Protein AF-A0A7X6PMN6-F1 (afdb_monomer_lite)

Radius of gyration: 15.14 Å; chains: 1; bounding box: 39×18×37 Å

InterPro domains:
  IPR001854 Large ribosomal subunit protein uL29 [MF_00374] (1-47)
  IPR001854 Large ribosomal subunit protein uL29 [PF00831] (2-47)
  IPR001854 Large ribosomal subunit protein uL29 [TIGR00012] (3-47)
  IPR001854 Large ribosomal subunit protein uL29 [cd00427] (1-47)
  IPR036049 Large ribosomal subunit protein uL29 superfamily [G3DSA:1.10.287.310] (1-51)
  IPR036049 Large ribosomal subunit protein uL29 superfamily [SSF46561] (2-50)
  IPR050063 Universal ribosomal protein uL29 [PTHR10916] (2-50)

Organism: NCBI:txid1223514

Secondary structure (DSSP, 8-state):
-HHHHHHHHHHHHHHHHTTTTS--TTHHHHHHHHHHHHHHHHHHHHHHTT----TTS--

Structure (mmCIF, N/CA/C/O backbone):
data_AF-A0A7X6PMN6-F1
#
_entry.id   AF-A0A7X6PMN6-F1
#
loop_
_atom_site.group_PDB
_atom_site.id
_atom_site.type_symbol
_atom_site.label_atom_id
_atom_site.label_alt_id
_atom_site.label_comp_id
_atom_site.label_asym_id
_atom_site.label_entity_id
_atom_site.label_seq_id
_atom_site.pdbx_PDB_ins_code
_atom_site.Cartn_x
_atom_site.Cartn_y
_atom_site.Cartn_z
_atom_site.occupancy
_atom_site.B_iso_or_equiv
_atom_site.auth_seq_id
_atom_site.auth_comp_id
_atom_site.auth_asym_id
_atom_site.auth_atom_id
_atom_site.pdbx_PDB_model_num
ATOM 1 N N . MET A 1 1 ? -1.152 -5.365 9.730 1.00 64.31 1 MET A N 1
ATOM 2 C CA . MET A 1 1 ? -1.290 -4.454 8.564 1.00 64.31 1 MET A CA 1
ATOM 3 C C . MET A 1 1 ? 0.058 -3.941 8.092 1.00 64.31 1 MET A C 1
ATOM 5 O O . MET A 1 1 ? 0.239 -3.812 6.890 1.00 64.31 1 MET A O 1
ATOM 9 N N . GLU A 1 2 ? 1.000 -3.720 9.006 1.00 75.25 2 GLU A N 1
ATOM 10 C CA . GLU A 1 2 ? 2.355 -3.240 8.702 1.00 75.25 2 GLU A CA 1
ATOM 11 C C . GLU A 1 2 ? 3.111 -4.117 7.694 1.00 75.25 2 GLU A C 1
ATOM 13 O O . GLU A 1 2 ? 3.681 -3.579 6.752 1.00 75.25 2 GLU A O 1
ATOM 18 N N . ASN A 1 3 ? 3.017 -5.449 7.787 1.00 85.00 3 ASN A N 1
ATOM 19 C CA . ASN A 1 3 ? 3.678 -6.343 6.822 1.00 85.00 3 ASN A CA 1
ATOM 20 C C . ASN A 1 3 ? 3.195 -6.115 5.379 1.00 85.00 3 ASN A C 1
ATOM 22 O O . ASN A 1 3 ? 4.004 -5.892 4.486 1.00 85.00 3 ASN A O 1
ATOM 26 N N . ARG A 1 4 ? 1.873 -6.034 5.169 1.00 81.62 4 ARG A N 1
ATOM 27 C CA . ARG A 1 4 ? 1.281 -5.766 3.844 1.00 81.62 4 ARG A CA 1
ATOM 28 C C . ARG A 1 4 ? 1.650 -4.383 3.300 1.00 81.62 4 ARG A C 1
ATOM 30 O O . ARG A 1 4 ? 1.722 -4.200 2.090 1.00 81.62 4 ARG A O 1
ATOM 37 N N . LEU A 1 5 ? 1.855 -3.402 4.183 1.00 85.88 5 LEU A N 1
ATOM 38 C CA . LEU A 1 5 ? 2.317 -2.070 3.795 1.00 85.88 5 LEU A CA 1
ATOM 39 C C . LEU A 1 5 ? 3.774 -2.109 3.320 1.00 85.88 5 LEU A C 1
ATOM 41 O O . LEU A 1 5 ? 4.104 -1.468 2.325 1.00 85.88 5 LEU A O 1
ATOM 45 N N . ASN A 1 6 ? 4.629 -2.847 4.027 1.00 90.25 6 ASN A N 1
ATOM 46 C CA . ASN A 1 6 ? 6.043 -2.982 3.688 1.00 90.25 6 ASN A CA 1
ATOM 47 C C . ASN A 1 6 ? 6.227 -3.737 2.366 1.00 90.25 6 ASN A C 1
ATOM 49 O O . ASN A 1 6 ? 6.916 -3.232 1.484 1.00 90.25 6 ASN A O 1
ATOM 53 N N . GLU A 1 7 ? 5.516 -4.850 2.178 1.00 90.62 7 GLU A N 1
ATOM 54 C CA . GLU A 1 7 ? 5.497 -5.613 0.921 1.00 90.62 7 GLU A CA 1
ATOM 55 C C . GLU A 1 7 ? 5.052 -4.744 -0.269 1.00 90.62 7 GLU A C 1
ATOM 57 O O . GLU A 1 7 ? 5.715 -4.699 -1.304 1.00 90.62 7 GLU A O 1
ATOM 62 N N . ALA A 1 8 ? 3.964 -3.978 -0.117 1.00 89.25 8 ALA A N 1
ATOM 63 C CA . ALA A 1 8 ? 3.470 -3.105 -1.182 1.00 89.25 8 ALA A CA 1
ATOM 64 C C . ALA A 1 8 ? 4.438 -1.948 -1.501 1.00 89.25 8 ALA A C 1
ATOM 66 O O . ALA A 1 8 ? 4.544 -1.521 -2.652 1.00 89.25 8 ALA A O 1
ATOM 67 N N . LYS A 1 9 ? 5.162 -1.429 -0.501 1.00 89.38 9 LYS A N 1
ATOM 68 C CA . LYS A 1 9 ? 6.197 -0.401 -0.704 1.00 89.38 9 LYS A CA 1
ATOM 69 C C . LYS A 1 9 ? 7.414 -0.948 -1.439 1.00 89.38 9 LYS A C 1
ATOM 71 O O . LYS A 1 9 ? 7.934 -0.263 -2.318 1.00 89.38 9 LYS A O 1
ATOM 76 N N . GLU A 1 10 ? 7.846 -2.157 -1.102 1.00 92.94 10 GLU A N 1
ATOM 77 C CA . GLU A 1 10 ? 8.942 -2.840 -1.787 1.00 92.94 10 GLU A CA 1
ATOM 78 C C . GLU A 1 10 ? 8.573 -3.142 -3.245 1.00 92.94 10 GLU A C 1
ATOM 80 O O . GLU A 1 10 ? 9.331 -2.829 -4.164 1.00 92.94 10 GLU A O 1
ATOM 85 N N . GLU A 1 11 ? 7.351 -3.622 -3.490 1.00 89.88 11 GLU A N 1
ATOM 86 C CA . GLU A 1 11 ? 6.831 -3.815 -4.844 1.00 89.88 11 GLU A CA 1
ATOM 87 C C . GLU A 1 11 ? 6.788 -2.494 -5.631 1.00 89.88 11 GLU A C 1
ATOM 89 O O . GLU A 1 11 ? 7.216 -2.438 -6.785 1.00 89.88 11 GLU A O 1
ATOM 94 N N . LEU A 1 12 ? 6.333 -1.400 -5.011 1.00 89.31 12 LEU A N 1
ATOM 95 C CA . LEU A 1 12 ? 6.320 -0.079 -5.641 1.00 89.31 12 LEU A CA 1
ATOM 96 C C . LEU A 1 12 ? 7.732 0.412 -5.990 1.00 89.31 12 LEU A C 1
ATOM 98 O O . LEU A 1 12 ? 7.922 1.020 -7.046 1.00 89.31 12 LEU A O 1
ATOM 102 N N . PHE A 1 13 ? 8.712 0.168 -5.119 1.00 90.25 13 PHE A N 1
ATOM 103 C CA . PHE A 1 13 ? 10.111 0.505 -5.365 1.00 90.25 13 PHE A CA 1
ATOM 104 C C . PHE A 1 13 ? 10.656 -0.265 -6.573 1.00 90.25 13 PHE A C 1
ATOM 106 O O . PHE A 1 13 ? 11.178 0.350 -7.505 1.00 90.25 13 PHE A O 1
ATOM 113 N N . ASN A 1 14 ? 10.425 -1.578 -6.618 1.00 88.25 14 ASN A N 1
ATOM 114 C CA . ASN A 1 14 ? 10.829 -2.435 -7.732 1.00 88.25 14 ASN A CA 1
ATOM 115 C C . ASN A 1 14 ? 10.167 -2.010 -9.052 1.00 88.25 14 ASN A C 1
ATOM 117 O O . ASN A 1 14 ? 10.843 -1.896 -10.073 1.00 88.25 14 ASN A O 1
ATOM 121 N N . LEU A 1 15 ? 8.870 -1.685 -9.035 1.00 85.62 15 LEU A N 1
ATOM 122 C CA . LEU A 1 15 ? 8.150 -1.195 -10.215 1.00 85.62 15 LEU A CA 1
ATOM 123 C C . LEU A 1 15 ? 8.671 0.166 -10.697 1.00 85.62 15 LEU A C 1
ATOM 125 O O . LEU A 1 15 ? 8.761 0.396 -11.898 1.00 85.62 15 LEU A O 1
ATOM 129 N N . ARG A 1 16 ? 9.038 1.076 -9.788 1.00 83.56 16 ARG A N 1
ATOM 130 C CA . ARG A 1 16 ? 9.637 2.371 -10.156 1.00 83.56 16 ARG A CA 1
ATOM 131 C C . ARG A 1 16 ? 11.043 2.212 -10.721 1.00 83.56 16 ARG A C 1
ATOM 133 O O . ARG A 1 16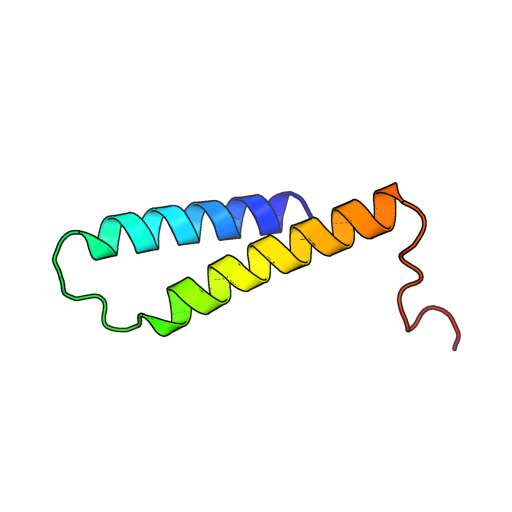 ? 11.388 2.916 -11.665 1.00 83.56 16 ARG A O 1
ATOM 140 N N . PHE A 1 17 ? 11.823 1.277 -10.189 1.00 83.50 17 PHE A N 1
ATOM 141 C CA . PHE A 1 17 ? 13.148 0.956 -10.712 1.00 83.50 17 PHE A CA 1
ATOM 142 C C . PHE A 1 17 ? 13.061 0.361 -12.128 1.00 83.50 17 PHE A C 1
ATOM 144 O O . PHE A 1 17 ? 13.800 0.761 -13.024 1.00 83.50 17 PHE A O 1
ATOM 151 N N . GLN A 1 18 ? 12.072 -0.506 -12.365 1.00 77.12 18 GLN A N 1
ATOM 152 C CA . GLN A 1 18 ? 11.767 -1.097 -13.675 1.00 77.12 18 GLN A CA 1
ATOM 153 C C . GLN A 1 18 ? 11.125 -0.120 -14.678 1.00 77.12 18 GLN A C 1
ATOM 155 O O . GLN A 1 18 ? 11.008 -0.457 -15.853 1.00 77.12 18 GLN A O 1
ATOM 160 N N . LEU A 1 19 ? 10.709 1.081 -14.254 1.00 71.56 19 LEU A N 1
ATOM 161 C CA . LEU A 1 19 ? 10.172 2.125 -15.142 1.00 71.56 19 LEU A CA 1
ATOM 162 C C . LEU A 1 19 ? 11.273 2.927 -15.847 1.00 71.56 19 LEU A C 1
ATOM 164 O O . LEU A 1 19 ? 11.023 3.484 -16.915 1.00 71.56 19 LEU A O 1
ATOM 168 N N . ALA A 1 20 ? 12.482 2.975 -15.279 1.00 66.00 20 ALA A N 1
ATOM 169 C CA . ALA A 1 20 ? 13.595 3.757 -15.817 1.00 66.00 20 ALA A CA 1
ATOM 170 C C . ALA A 1 20 ? 13.994 3.392 -17.268 1.00 66.00 20 ALA A C 1
ATOM 172 O O . ALA A 1 20 ? 14.302 4.311 -18.027 1.00 66.00 20 ALA A O 1
ATOM 173 N N . PRO A 1 21 ? 13.928 2.123 -17.722 1.00 62.28 21 PRO A N 1
ATOM 174 C CA . PRO A 1 21 ? 14.196 1.762 -19.106 1.00 62.28 21 PRO A CA 1
ATOM 175 C C . PRO A 1 21 ? 12.910 1.618 -19.941 1.00 62.28 21 PRO A C 1
ATOM 177 O O . PRO A 1 21 ? 12.768 0.633 -20.646 1.00 62.28 21 PRO A O 1
ATOM 180 N N . GLY A 1 22 ? 11.950 2.551 -19.869 1.00 61.22 22 GLY A N 1
ATOM 181 C CA . GLY A 1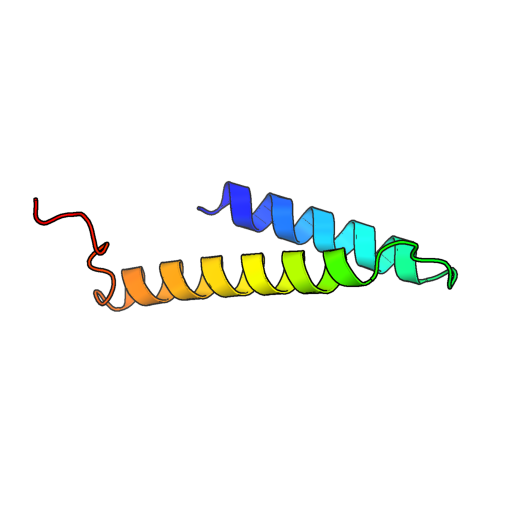 22 ? 10.918 2.794 -20.906 1.00 61.22 22 GLY A CA 1
ATOM 182 C C . GLY A 1 22 ? 9.971 1.649 -21.332 1.00 61.22 22 GLY A C 1
ATOM 183 O O . GLY A 1 22 ? 9.052 1.886 -22.111 1.00 61.22 22 GLY A O 1
ATOM 184 N N . GLN A 1 23 ? 10.143 0.428 -20.830 1.00 62.28 23 GLN A N 1
ATOM 185 C CA . GLN A 1 23 ? 9.385 -0.770 -21.174 1.00 62.28 23 GLN A CA 1
ATOM 186 C C . GLN A 1 23 ? 8.793 -1.370 -19.903 1.00 62.28 23 GLN A C 1
ATOM 188 O O . GLN A 1 23 ? 9.243 -2.397 -19.403 1.00 62.28 23 GLN A O 1
ATOM 193 N N . LEU A 1 24 ? 7.754 -0.729 -19.371 1.00 63.12 24 LEU A N 1
ATOM 194 C CA . LEU A 1 24 ? 6.905 -1.380 -18.381 1.00 63.12 24 LEU A CA 1
ATOM 195 C C . LEU A 1 24 ? 5.727 -2.038 -19.105 1.00 63.12 24 LEU A C 1
ATOM 197 O O . LEU A 1 24 ? 4.818 -1.329 -19.544 1.00 63.12 24 LEU A O 1
ATOM 201 N N . PRO A 1 25 ? 5.686 -3.380 -19.208 1.00 61.19 25 PRO A N 1
ATOM 202 C CA . PRO A 1 25 ? 4.588 -4.080 -19.873 1.00 61.19 25 PRO A CA 1
ATOM 203 C C . PRO A 1 25 ? 3.248 -3.898 -19.146 1.00 61.19 25 PRO A C 1
ATOM 205 O O . PRO A 1 25 ? 2.195 -4.146 -19.727 1.00 61.19 25 PRO A O 1
ATOM 208 N N . ASN A 1 26 ? 3.252 -3.458 -17.877 1.00 67.00 26 ASN A N 1
ATOM 209 C CA . ASN A 1 26 ? 2.040 -3.412 -17.064 1.00 67.00 26 ASN A CA 1
ATOM 210 C C . ASN A 1 26 ? 1.931 -2.164 -16.166 1.00 67.00 26 ASN A C 1
ATOM 212 O O . ASN A 1 26 ? 1.890 -2.246 -14.938 1.00 67.00 26 ASN A O 1
ATOM 216 N N . ASN A 1 27 ? 1.791 -0.989 -16.790 1.00 72.81 27 ASN A N 1
ATOM 217 C CA . ASN A 1 27 ? 1.520 0.298 -16.119 1.00 72.81 27 ASN A CA 1
ATOM 218 C C . ASN A 1 27 ? 0.302 0.273 -15.164 1.00 72.81 27 ASN A C 1
ATOM 220 O O . ASN A 1 27 ? 0.188 1.089 -14.246 1.00 72.81 27 ASN A O 1
ATOM 224 N N . ARG A 1 28 ? -0.625 -0.678 -15.348 1.00 82.75 28 ARG A N 1
ATOM 225 C CA . ARG A 1 28 ? -1.783 -0.865 -14.459 1.00 82.75 28 ARG A CA 1
ATOM 226 C C . ARG A 1 28 ? -1.374 -1.328 -13.060 1.00 82.75 28 ARG A C 1
ATOM 228 O O . ARG A 1 28 ? -1.996 -0.889 -12.097 1.00 82.75 28 ARG A O 1
ATOM 235 N N . ARG A 1 29 ? -0.321 -2.146 -12.933 1.00 84.94 29 ARG A N 1
ATOM 236 C CA . ARG A 1 29 ? 0.131 -2.681 -11.639 1.00 84.94 29 ARG A CA 1
ATOM 237 C C . ARG A 1 29 ? 0.609 -1.571 -10.706 1.00 84.94 29 ARG A C 1
ATOM 239 O O . ARG A 1 29 ? 0.231 -1.561 -9.542 1.00 84.94 29 ARG A O 1
ATOM 246 N N . LEU A 1 30 ? 1.315 -0.574 -11.239 1.00 85.38 30 LEU A N 1
ATOM 247 C CA . LEU A 1 30 ? 1.767 0.595 -10.479 1.00 85.38 30 LEU A CA 1
ATOM 248 C C . LEU A 1 30 ? 0.589 1.390 -9.880 1.00 85.38 30 LEU A C 1
ATOM 250 O O . LEU A 1 30 ? 0.631 1.788 -8.714 1.00 85.38 30 LEU A O 1
ATOM 254 N N . ARG A 1 31 ? -0.509 1.556 -10.634 1.00 88.12 31 ARG A N 1
ATOM 255 C CA . ARG A 1 31 ? -1.753 2.172 -10.125 1.00 88.12 31 ARG A CA 1
ATOM 256 C C . ARG A 1 31 ? -2.466 1.311 -9.079 1.00 88.12 31 ARG A C 1
ATOM 258 O O . ARG A 1 31 ? -3.107 1.861 -8.190 1.00 88.12 31 ARG A O 1
ATOM 265 N N . THR A 1 32 ? -2.398 -0.012 -9.187 1.00 90.38 32 THR A N 1
ATOM 266 C CA . THR A 1 32 ? -2.986 -0.921 -8.190 1.00 90.38 32 THR A CA 1
ATOM 267 C C . THR A 1 32 ? -2.221 -0.853 -6.872 1.00 90.38 32 THR A C 1
ATOM 269 O O . THR A 1 32 ? -2.821 -0.559 -5.844 1.00 90.38 32 THR A O 1
ATOM 272 N N . VAL A 1 33 ? -0.894 -1.003 -6.913 1.00 90.12 33 VAL A N 1
ATOM 273 C CA . VAL A 1 33 ? -0.031 -1.000 -5.720 1.00 90.12 33 VAL A CA 1
ATOM 274 C C . VAL A 1 33 ? -0.126 0.329 -4.962 1.00 90.12 33 VAL A C 1
ATOM 276 O O . VAL A 1 33 ? -0.274 0.348 -3.743 1.00 90.12 33 VAL A O 1
ATOM 279 N N . THR A 1 34 ? -0.142 1.461 -5.674 1.00 89.62 34 THR A N 1
ATOM 280 C CA . THR A 1 34 ? -0.335 2.785 -5.048 1.00 89.62 34 THR A CA 1
ATOM 281 C C . THR A 1 34 ? -1.695 2.932 -4.358 1.00 89.62 34 THR A C 1
ATOM 283 O O . THR A 1 34 ? -1.767 3.500 -3.268 1.00 89.62 34 THR A O 1
ATOM 286 N N . ARG A 1 35 ? -2.773 2.392 -4.941 1.00 92.25 35 ARG A N 1
ATOM 287 C CA . ARG A 1 35 ? -4.107 2.381 -4.313 1.00 92.25 35 ARG A CA 1
ATOM 288 C C . ARG A 1 35 ? -4.182 1.458 -3.106 1.00 92.25 35 ARG A C 1
ATOM 290 O O . ARG A 1 35 ? -4.864 1.794 -2.143 1.00 92.25 35 ARG A O 1
ATOM 297 N N . ASP A 1 36 ? -3.497 0.322 -3.142 1.00 90.75 36 ASP A N 1
ATOM 298 C CA . ASP A 1 36 ? -3.472 -0.612 -2.019 1.00 90.75 36 ASP A CA 1
ATOM 299 C C . ASP A 1 36 ? -2.731 -0.013 -0.819 1.00 90.75 36 ASP A C 1
ATOM 301 O O . ASP A 1 36 ? -3.245 -0.072 0.297 1.00 90.75 36 ASP A O 1
ATOM 305 N N . ILE A 1 37 ? -1.606 0.673 -1.055 1.00 91.38 37 ILE A N 1
ATOM 306 C CA . ILE A 1 37 ? -0.906 1.460 -0.027 1.00 91.38 37 ILE A CA 1
ATOM 307 C C . ILE A 1 37 ? -1.838 2.525 0.563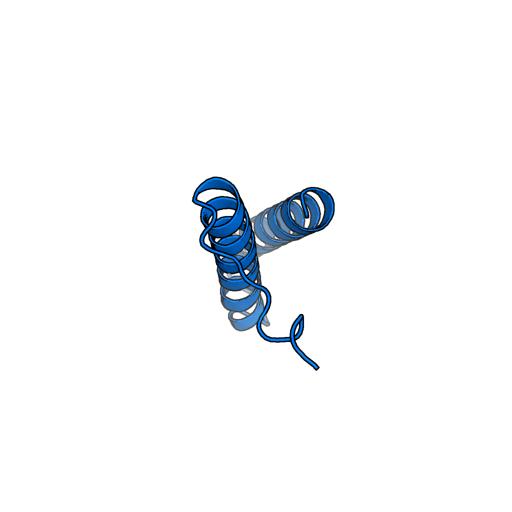 1.00 91.38 37 ILE A C 1
ATOM 309 O O . ILE A 1 37 ? -1.962 2.620 1.784 1.00 91.38 37 ILE A O 1
ATOM 313 N N . ALA A 1 38 ? -2.527 3.297 -0.286 1.00 91.94 38 ALA A N 1
ATOM 314 C CA . ALA A 1 38 ? -3.461 4.326 0.169 1.00 91.9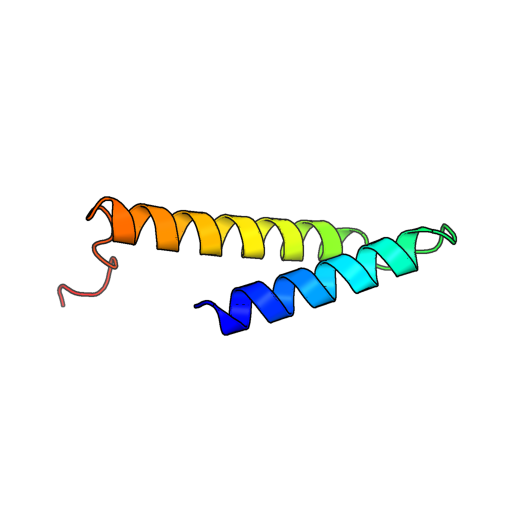4 38 ALA A CA 1
ATOM 315 C C . ALA A 1 38 ? -4.592 3.737 1.027 1.00 91.94 38 ALA A C 1
ATOM 317 O O . ALA A 1 38 ? -4.865 4.257 2.103 1.00 91.94 38 ALA A O 1
ATOM 318 N N . ARG A 1 39 ? -5.190 2.611 0.614 1.00 90.44 39 ARG A N 1
ATOM 319 C CA . ARG A 1 39 ? -6.250 1.935 1.377 1.00 90.44 39 ARG A CA 1
ATOM 320 C C . ARG A 1 39 ? -5.756 1.460 2.743 1.00 90.44 39 ARG A C 1
ATOM 322 O O . ARG A 1 39 ? -6.472 1.612 3.727 1.00 90.44 39 ARG A O 1
ATOM 329 N N . ILE A 1 40 ? -4.545 0.905 2.821 1.00 88.88 40 ILE A N 1
ATOM 330 C CA . ILE A 1 40 ? -3.955 0.481 4.099 1.00 88.88 40 ILE A CA 1
ATOM 331 C C . ILE A 1 40 ? -3.776 1.687 5.028 1.00 88.88 40 ILE A C 1
ATOM 333 O O . ILE A 1 40 ? -4.157 1.610 6.194 1.00 88.88 40 ILE A O 1
ATOM 337 N N . TYR A 1 41 ? -3.265 2.810 4.514 1.00 88.62 41 TYR A N 1
ATOM 338 C CA . TYR A 1 41 ? -3.145 4.045 5.292 1.00 88.62 41 TYR A CA 1
ATOM 339 C C . TYR A 1 41 ? -4.496 4.587 5.759 1.00 88.62 41 TYR A C 1
ATOM 341 O O . TYR A 1 41 ? -4.611 4.997 6.912 1.00 88.62 41 TYR A O 1
ATOM 349 N N . THR A 1 42 ? -5.519 4.554 4.903 1.00 90.69 42 THR A N 1
ATOM 350 C CA . THR A 1 42 ? -6.877 4.965 5.272 1.00 90.69 42 THR A CA 1
ATOM 351 C C . THR A 1 42 ? -7.408 4.125 6.426 1.00 90.69 42 THR A C 1
ATOM 353 O O . THR A 1 42 ? -7.834 4.692 7.422 1.00 90.69 42 THR A O 1
ATOM 356 N N . VAL A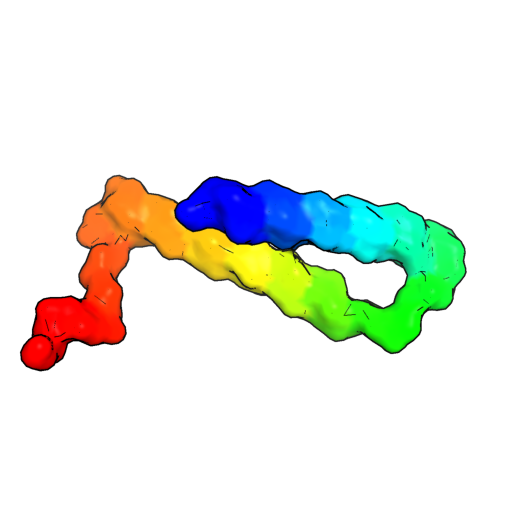 1 43 ? -7.295 2.796 6.362 1.00 87.31 43 VAL A N 1
ATOM 357 C CA . VAL A 1 43 ? -7.803 1.924 7.433 1.00 87.31 43 VAL A CA 1
ATOM 358 C C . VAL A 1 43 ? -7.020 2.096 8.738 1.00 87.31 43 VAL A C 1
ATOM 360 O O . VAL A 1 43 ? -7.610 2.052 9.814 1.00 87.31 43 VAL A O 1
ATOM 363 N N . ILE A 1 44 ? -5.701 2.313 8.676 1.00 86.38 44 ILE A N 1
ATOM 364 C CA . ILE A 1 44 ? -4.907 2.642 9.872 1.00 86.38 44 ILE A CA 1
ATOM 365 C C . ILE A 1 44 ? -5.418 3.946 10.492 1.00 86.38 44 ILE A C 1
ATOM 367 O O . ILE A 1 44 ? -5.689 3.989 11.688 1.00 86.38 44 ILE A O 1
ATOM 371 N N . ARG A 1 45 ? -5.635 4.980 9.674 1.00 86.12 45 ARG A N 1
ATOM 372 C CA . ARG A 1 45 ? -6.119 6.280 10.143 1.00 86.12 45 ARG A CA 1
ATOM 373 C C . ARG A 1 45 ? -7.551 6.222 10.678 1.00 86.12 45 ARG A C 1
ATOM 375 O O . ARG A 1 45 ? -7.857 6.873 11.669 1.00 86.12 45 ARG A O 1
ATOM 382 N N . GLU A 1 46 ? -8.427 5.444 10.055 1.00 85.00 46 GLU A N 1
ATOM 383 C CA . GLU A 1 46 ? -9.787 5.208 10.547 1.00 85.00 46 GLU A CA 1
ATOM 384 C C . GLU A 1 46 ? -9.775 4.483 11.896 1.00 85.00 46 GLU A C 1
ATOM 386 O O . GLU A 1 46 ? -10.559 4.836 12.774 1.00 85.00 46 GLU A O 1
ATOM 391 N N . ARG A 1 47 ? -8.863 3.520 12.095 1.00 82.31 47 ARG A N 1
ATOM 392 C CA . ARG A 1 47 ? -8.661 2.851 13.391 1.00 82.31 47 ARG A CA 1
ATOM 393 C C . ARG A 1 47 ? -8.161 3.816 14.462 1.00 82.31 47 ARG A C 1
ATOM 395 O O . ARG A 1 47 ? -8.679 3.795 15.570 1.00 82.31 47 ARG A O 1
ATOM 402 N N . GLU A 1 48 ? -7.197 4.676 14.130 1.00 82.50 48 GLU A N 1
ATOM 403 C CA . GLU A 1 48 ? -6.683 5.716 15.037 1.00 82.50 48 GLU A CA 1
ATOM 404 C C . GLU A 1 48 ? -7.762 6.727 15.441 1.00 82.50 48 GLU A C 1
ATOM 406 O O . GLU A 1 48 ? -7.810 7.164 16.587 1.00 82.50 48 GLU A O 1
ATOM 411 N N . LEU A 1 49 ? -8.642 7.093 14.506 1.00 85.12 49 LEU A N 1
ATOM 412 C CA . LEU A 1 49 ? -9.747 8.024 14.741 1.00 85.12 49 LEU A CA 1
ATOM 413 C C . LEU A 1 49 ? -10.971 7.362 15.400 1.00 85.12 49 LEU A C 1
ATOM 415 O O . LEU A 1 49 ? -11.959 8.047 15.649 1.00 85.12 49 LEU A O 1
ATOM 419 N N . GLY A 1 50 ? -10.940 6.047 15.651 1.00 80.19 50 GLY A N 1
ATOM 420 C CA . GLY A 1 50 ? -12.084 5.294 16.180 1.00 80.19 50 GLY A CA 1
ATOM 421 C C . GLY A 1 50 ? -13.271 5.195 15.211 1.00 80.19 50 GLY A C 1
ATOM 422 O O . GLY A 1 50 ? -14.381 4.887 15.631 1.00 80.19 50 GLY A O 1
ATOM 423 N N . LEU A 1 51 ? -13.051 5.465 13.921 1.00 73.31 51 LEU A N 1
ATOM 424 C CA . LEU A 1 51 ? -14.074 5.495 12.871 1.00 73.31 51 LEU A CA 1
ATOM 425 C C . LEU A 1 51 ? -14.302 4.125 12.218 1.00 73.31 51 LEU A C 1
ATOM 427 O O . LEU A 1 51 ? -15.331 3.917 11.577 1.00 73.31 51 LEU A O 1
ATOM 431 N N . SER A 1 52 ? -13.364 3.181 12.352 1.00 57.06 52 SER A N 1
ATOM 432 C CA . SER A 1 52 ? -13.508 1.863 11.732 1.00 57.06 52 SER A CA 1
ATOM 433 C C . SER A 1 52 ? -14.358 0.921 12.596 1.00 57.06 52 SER A C 1
ATOM 435 O O . SER A 1 52 ? -13.828 0.135 13.384 1.00 57.06 52 SER A O 1
ATOM 437 N N . VAL A 1 53 ? -15.674 0.944 12.391 1.00 58.75 53 VAL A N 1
ATOM 438 C CA . VAL A 1 53 ? -16.507 -0.256 12.535 1.00 58.75 53 VAL A CA 1
ATOM 439 C C . VAL A 1 53 ? -16.344 -1.032 11.234 1.00 58.75 53 VAL A C 1
ATOM 441 O O . VAL A 1 53 ? -16.627 -0.517 10.155 1.00 58.75 53 VAL A O 1
ATOM 444 N N . VAL A 1 54 ? -15.821 -2.254 11.308 1.00 57.31 54 VAL A N 1
ATOM 445 C CA . VAL A 1 54 ? -15.819 -3.164 10.157 1.00 57.31 54 VAL A CA 1
ATOM 446 C C . VAL A 1 54 ? -17.286 -3.397 9.768 1.00 57.31 54 VAL A C 1
ATOM 448 O O . VAL A 1 54 ? -18.026 -3.912 10.609 1.00 57.31 54 VAL A O 1
ATOM 451 N N . PRO A 1 55 ? -17.745 -3.054 8.547 1.00 51.94 55 PRO A N 1
ATOM 452 C CA . PRO A 1 55 ? -19.080 -3.440 8.110 1.00 51.94 55 PRO A CA 1
ATOM 453 C C . PRO A 1 55 ? -19.067 -4.964 7.931 1.00 51.94 55 PRO A C 1
ATOM 455 O O . PRO A 1 55 ? -18.514 -5.483 6.964 1.00 51.94 55 PRO A O 1
ATOM 458 N N . GLY A 1 56 ? -19.563 -5.669 8.948 1.00 54.12 56 GLY A N 1
ATOM 459 C CA . GLY A 1 56 ? -19.464 -7.124 9.099 1.00 54.12 56 GLY A CA 1
ATOM 460 C C . GLY A 1 56 ? -19.322 -7.617 10.545 1.00 54.12 56 GLY A C 1
ATOM 461 O O . GLY A 1 56 ? -19.320 -8.822 10.754 1.00 54.12 56 GLY A O 1
ATOM 462 N N . ALA A 1 57 ? -19.202 -6.724 11.537 1.00 50.19 57 ALA A N 1
ATO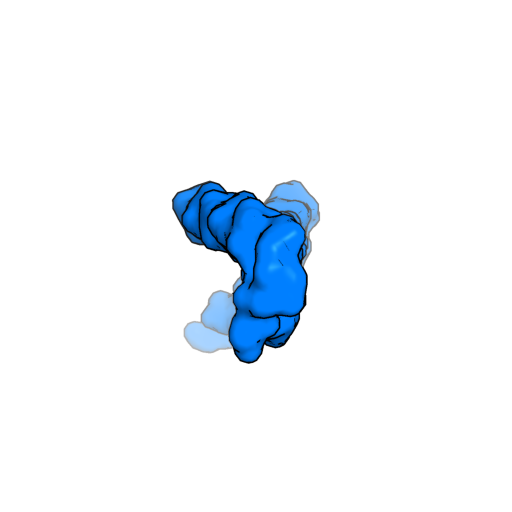M 463 C CA . ALA A 1 57 ? -19.202 -7.089 12.962 1.00 50.19 57 ALA A CA 1
ATOM 464 C C . ALA A 1 57 ? -20.602 -7.098 13.615 1.00 50.19 57 ALA A C 1
ATOM 466 O O . ALA A 1 57 ? -20.708 -7.330 14.815 1.00 50.19 57 ALA A O 1
ATOM 467 N N . GLU A 1 58 ? -21.664 -6.872 12.839 1.00 46.25 58 GLU A N 1
ATOM 468 C CA . GLU A 1 58 ? -23.051 -7.039 13.281 1.00 46.25 58 GLU A CA 1
ATOM 469 C C . GLU A 1 58 ? -23.762 -8.013 12.334 1.00 46.25 58 GLU A C 1
ATOM 471 O O . GLU A 1 58 ? -24.358 -7.610 11.336 1.00 46.25 58 GLU A O 1
ATOM 476 N N . ALA A 1 59 ? -23.618 -9.308 12.615 1.00 42.16 59 ALA A N 1
ATOM 477 C CA . ALA A 1 59 ? -24.513 -10.378 12.179 1.00 42.16 59 ALA A CA 1
ATOM 478 C C . ALA A 1 59 ? -24.363 -11.567 13.134 1.00 42.16 59 ALA A C 1
ATOM 480 O O . ALA A 1 59 ? -23.203 -11.981 13.367 1.00 42.16 59 ALA A O 1
#

Foldseek 3Di:
DVVLLVVLVVVLVVQVVVPPVPDDVCPPVNVVSVVVNVVVVVVVVCVVVVNDDPPPPPD

pLDDT: mean 78.33, std 13.81, range [42.16, 92.94]

Sequence (59 aa):
MENRLNEAKEELFNLRFQLAPGQLPNNRRLRTVTRDIARIYTVIRERELGLSVVPGAEA